Protein AF-A0A2V6U6S1-F1 (afdb_monomer_lite)

Structure (mmCIF, N/CA/C/O backbone):
data_AF-A0A2V6U6S1-F1
#
_entry.id   AF-A0A2V6U6S1-F1
#
loop_
_atom_site.group_PDB
_atom_site.id
_atom_site.type_symbol
_atom_site.label_atom_id
_atom_site.label_alt_id
_atom_site.label_comp_id
_atom_site.label_asym_id
_atom_site.label_entity_id
_atom_site.label_seq_id
_atom_site.pdbx_PDB_ins_code
_atom_site.Cartn_x
_atom_site.Cartn_y
_atom_site.Cartn_z
_atom_site.occupancy
_atom_site.B_iso_or_equiv
_atom_site.auth_seq_id
_atom_site.auth_comp_id
_atom_site.auth_asym_id
_atom_site.auth_atom_id
_atom_site.pdbx_PDB_model_num
ATOM 1 N N . GLU A 1 1 ? 18.810 6.674 -20.816 1.00 65.31 1 GLU A N 1
ATOM 2 C CA . GLU A 1 1 ? 18.080 6.682 -19.525 1.00 65.31 1 GLU A CA 1
ATOM 3 C C . GLU A 1 1 ? 16.994 5.604 -19.523 1.00 65.31 1 GLU A C 1
ATOM 5 O O . GLU A 1 1 ? 16.791 4.986 -20.559 1.00 65.31 1 GLU A O 1
ATOM 10 N N . GLY A 1 2 ? 16.345 5.314 -18.386 1.00 82.44 2 GLY A N 1
ATOM 11 C CA . GLY A 1 2 ? 15.234 4.342 -18.315 1.00 82.44 2 GLY A CA 1
ATOM 12 C C . GLY A 1 2 ? 15.622 2.862 -18.173 1.00 82.44 2 GLY A C 1
ATOM 13 O O . GLY A 1 2 ? 14.765 1.994 -18.327 1.00 82.44 2 GLY A O 1
ATOM 14 N N . LYS A 1 3 ? 16.890 2.564 -17.856 1.00 84.75 3 LYS A N 1
ATOM 15 C CA . LYS A 1 3 ? 17.398 1.189 -17.667 1.00 84.75 3 LYS A CA 1
ATOM 16 C C . LYS A 1 3 ? 16.854 0.500 -16.406 1.00 84.75 3 LYS A C 1
ATOM 18 O O . LYS A 1 3 ? 16.852 -0.721 -16.338 1.00 84.75 3 LYS A O 1
ATOM 23 N N . LEU A 1 4 ? 16.374 1.276 -15.433 1.00 89.94 4 LEU A N 1
ATOM 24 C CA . LEU A 1 4 ? 15.702 0.785 -14.235 1.00 89.94 4 LEU A CA 1
ATOM 25 C C . LEU A 1 4 ? 14.426 1.599 -14.019 1.00 89.94 4 LEU A C 1
ATOM 27 O O . LEU A 1 4 ? 14.447 2.827 -14.114 1.00 89.94 4 LEU A O 1
ATOM 31 N N . ARG A 1 5 ? 13.318 0.912 -13.735 1.00 89.50 5 ARG A N 1
ATOM 32 C CA . ARG A 1 5 ? 12.030 1.533 -13.414 1.00 89.50 5 ARG A CA 1
ATOM 33 C C . ARG A 1 5 ? 11.647 1.181 -11.978 1.00 89.50 5 ARG A C 1
ATOM 35 O O . ARG A 1 5 ? 11.881 0.046 -11.563 1.00 89.50 5 ARG A O 1
ATOM 42 N N . PRO A 1 6 ? 11.051 2.113 -11.217 1.00 92.50 6 PRO A N 1
ATOM 43 C CA . PRO A 1 6 ? 10.529 1.788 -9.901 1.00 92.50 6 PRO A CA 1
ATOM 44 C C . PRO A 1 6 ? 9.410 0.751 -10.037 1.00 92.50 6 PRO A C 1
ATOM 46 O O . PRO A 1 6 ? 8.473 0.936 -10.815 1.00 92.50 6 PRO A O 1
ATOM 49 N N . CYS A 1 7 ? 9.490 -0.324 -9.257 1.00 95.12 7 CYS A N 1
ATOM 50 C CA . CYS A 1 7 ? 8.404 -1.288 -9.136 1.00 95.12 7 CYS A CA 1
ATOM 51 C C . CYS A 1 7 ? 7.311 -0.680 -8.250 1.00 95.12 7 CYS A C 1
ATOM 53 O O . CYS A 1 7 ? 7.394 -0.737 -7.024 1.00 95.12 7 CYS A O 1
ATOM 55 N N . ILE A 1 8 ? 6.335 -0.012 -8.867 1.00 95.81 8 ILE A N 1
ATOM 56 C CA . ILE A 1 8 ? 5.180 0.548 -8.159 1.00 95.81 8 ILE A CA 1
ATOM 57 C C . ILE A 1 8 ? 4.121 -0.539 -8.072 1.00 95.81 8 ILE A C 1
ATOM 59 O O . ILE A 1 8 ? 3.576 -0.952 -9.092 1.00 95.81 8 ILE A O 1
ATOM 63 N N . THR A 1 9 ? 3.823 -0.973 -6.856 1.00 96.88 9 THR A N 1
ATOM 64 C CA . THR A 1 9 ? 2.882 -2.074 -6.609 1.00 96.88 9 THR A CA 1
ATOM 65 C C . THR A 1 9 ? 1.544 -1.583 -6.090 1.00 96.88 9 THR A C 1
ATOM 67 O O . THR A 1 9 ? 0.524 -2.213 -6.344 1.00 96.88 9 THR A O 1
ATOM 70 N N . HIS A 1 10 ? 1.531 -0.437 -5.405 1.00 96.25 10 HIS A N 1
ATOM 71 C CA . HIS A 1 10 ? 0.321 0.126 -4.823 1.00 96.25 10 HIS A CA 1
ATOM 72 C C . HIS A 1 10 ? 0.225 1.616 -5.134 1.00 96.25 10 HIS A C 1
ATOM 74 O O . HIS A 1 10 ? 1.186 2.372 -4.956 1.00 96.25 10 HIS A O 1
ATOM 80 N N . ARG A 1 11 ? -0.962 2.031 -5.576 1.00 97.38 11 ARG A N 1
ATOM 81 C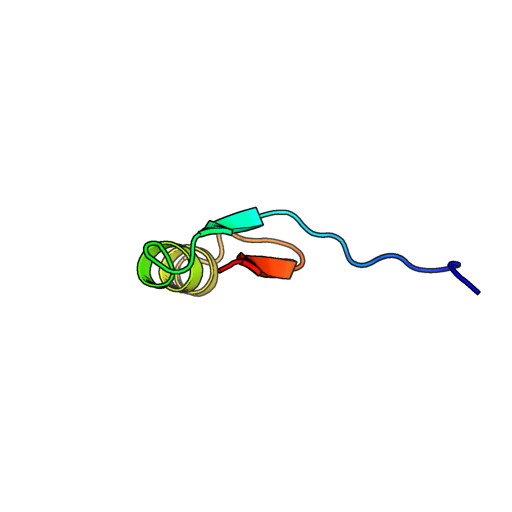 CA . ARG A 1 11 ? -1.357 3.431 -5.717 1.00 97.38 11 ARG A CA 1
ATOM 82 C C . ARG A 1 11 ? -2.632 3.646 -4.924 1.00 97.38 11 ARG A C 1
ATOM 84 O O . ARG A 1 11 ? -3.624 2.975 -5.193 1.00 97.38 11 ARG A O 1
ATOM 91 N N . LEU A 1 12 ? -2.588 4.538 -3.944 1.00 97.62 12 LEU A N 1
ATOM 92 C CA . LEU A 1 12 ? -3.710 4.805 -3.048 1.00 97.62 12 LEU A CA 1
ATOM 93 C C . LEU A 1 12 ? -4.022 6.307 -3.038 1.00 97.62 12 LEU A C 1
ATOM 95 O O . LEU A 1 12 ? -3.088 7.105 -3.115 1.00 97.62 12 LEU A O 1
ATOM 99 N N . PRO A 1 13 ? -5.300 6.708 -2.946 1.00 97.94 13 PRO A N 1
ATOM 100 C CA . PRO A 1 13 ? -5.655 8.113 -2.768 1.00 97.94 13 PRO A CA 1
ATOM 101 C C . PRO A 1 13 ? -5.197 8.618 -1.394 1.00 97.94 13 PRO A C 1
ATOM 103 O O . PRO A 1 13 ? -5.056 7.828 -0.455 1.00 97.94 13 PRO A O 1
ATOM 106 N N . LEU A 1 14 ? -5.031 9.934 -1.247 1.00 97.12 14 LEU A N 1
ATOM 107 C CA . LEU A 1 14 ? -4.537 10.563 -0.019 1.00 97.12 14 LEU A CA 1
ATOM 108 C C . LEU A 1 14 ? -5.366 10.183 1.214 1.00 97.12 14 LEU A C 1
ATOM 110 O O . LEU A 1 14 ? -4.806 9.875 2.270 1.00 97.12 14 LEU A O 1
ATOM 114 N N . GLY A 1 15 ? -6.690 10.085 1.059 1.00 97.75 15 GLY A N 1
ATOM 115 C CA . GLY A 1 15 ? -7.609 9.649 2.118 1.00 97.75 15 GLY A CA 1
ATOM 116 C C . GLY A 1 15 ? -7.364 8.224 2.639 1.00 97.75 15 GLY A C 1
ATOM 117 O O . GLY A 1 15 ? -7.858 7.865 3.703 1.00 97.75 15 GLY A O 1
ATOM 118 N N . LYS A 1 16 ? -6.569 7.411 1.931 1.00 97.56 16 LYS A N 1
ATOM 119 C CA . LYS A 1 16 ? -6.193 6.040 2.307 1.00 97.56 16 LYS A CA 1
ATOM 120 C C . LYS A 1 16 ? -4.741 5.915 2.786 1.00 97.56 16 LYS A C 1
ATOM 122 O O . LYS A 1 16 ? -4.186 4.820 2.815 1.00 97.56 16 LYS A O 1
ATOM 127 N N . SER A 1 17 ? -4.116 7.008 3.222 1.00 97.25 17 SER A N 1
ATOM 128 C CA . SER A 1 17 ? -2.726 6.988 3.712 1.00 97.25 17 SER A CA 1
ATOM 129 C C . SER A 1 17 ? -2.507 6.040 4.901 1.00 97.25 17 SER A C 1
ATOM 131 O O . SER A 1 17 ? -1.459 5.407 5.001 1.00 97.25 17 SER A O 1
ATOM 133 N N . VAL A 1 18 ? -3.508 5.863 5.769 1.00 98.06 18 VAL A N 1
ATOM 134 C CA . VAL A 1 18 ? -3.431 4.898 6.883 1.00 98.06 18 VAL A CA 1
ATOM 135 C C . VAL A 1 18 ? -3.326 3.457 6.366 1.00 98.06 18 VAL A C 1
ATOM 137 O O . VAL A 1 18 ? -2.557 2.659 6.898 1.00 98.06 18 VAL A O 1
ATOM 140 N N . GLU A 1 19 ? -4.046 3.128 5.290 1.00 97.50 19 GLU A N 1
ATOM 141 C CA . GLU A 1 19 ? -3.959 1.827 4.617 1.00 97.50 19 GLU A CA 1
ATOM 142 C C . GLU A 1 19 ? -2.569 1.626 3.995 1.00 97.50 19 GLU A C 1
ATOM 144 O O . GLU A 1 19 ? -1.973 0.561 4.153 1.00 97.50 19 GLU A O 1
ATOM 149 N N . ALA A 1 20 ? -2.006 2.673 3.379 1.00 97.69 20 ALA A N 1
ATOM 150 C CA . ALA A 1 20 ? -0.644 2.652 2.845 1.00 97.69 20 ALA A CA 1
ATOM 151 C C . ALA A 1 20 ? 0.396 2.334 3.932 1.00 97.69 20 ALA A C 1
ATOM 153 O O . ALA A 1 20 ? 1.245 1.466 3.739 1.00 97.69 20 ALA A O 1
ATOM 154 N N . ILE A 1 21 ? 0.303 2.993 5.093 1.00 97.56 21 ILE A N 1
ATOM 155 C CA . ILE A 1 21 ? 1.199 2.746 6.231 1.00 97.56 21 ILE A CA 1
ATOM 156 C C . ILE A 1 21 ? 1.037 1.312 6.731 1.00 97.56 21 ILE A C 1
ATOM 158 O O . ILE A 1 21 ? 2.028 0.613 6.926 1.00 97.56 21 ILE A O 1
AT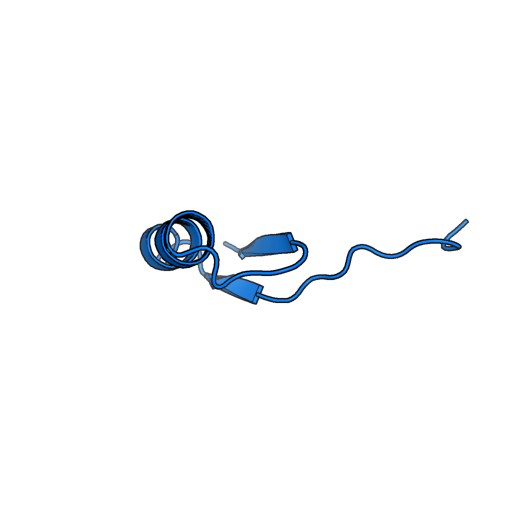OM 162 N N . ARG A 1 22 ? -0.200 0.834 6.883 1.00 98.31 22 ARG A N 1
ATOM 163 C CA . ARG A 1 22 ? -0.464 -0.531 7.344 1.00 98.31 22 ARG A CA 1
ATOM 164 C C . ARG A 1 22 ? 0.124 -1.587 6.404 1.00 98.31 22 ARG A C 1
ATOM 166 O O . ARG A 1 22 ? 0.693 -2.557 6.887 1.00 98.31 22 ARG A O 1
ATOM 173 N N . LEU A 1 23 ? 0.059 -1.392 5.084 1.00 97.38 23 LEU 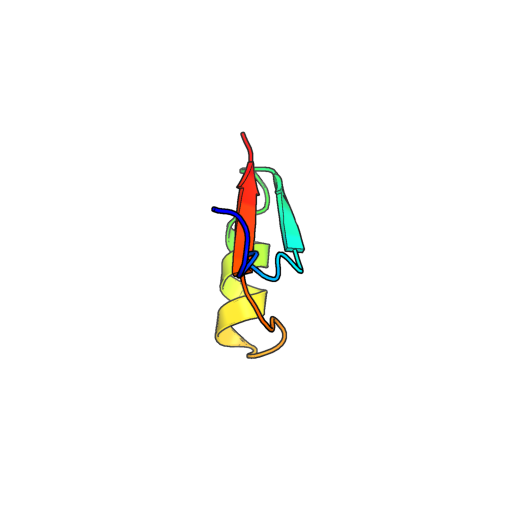A N 1
ATOM 174 C CA . LEU A 1 23 ? 0.693 -2.293 4.109 1.00 97.38 23 LEU A CA 1
ATOM 175 C C . LEU A 1 23 ? 2.218 -2.384 4.284 1.00 97.38 23 LEU A C 1
ATOM 177 O O . LEU A 1 23 ? 2.789 -3.462 4.093 1.00 97.38 23 LEU A O 1
ATOM 181 N N . LEU A 1 24 ? 2.868 -1.277 4.656 1.00 96.38 24 LEU A N 1
ATOM 182 C CA . LEU A 1 24 ? 4.302 -1.241 4.957 1.00 96.38 24 LEU A CA 1
ATOM 183 C C . LEU A 1 24 ? 4.605 -1.941 6.287 1.00 96.38 24 LEU A C 1
ATOM 185 O O . LEU A 1 24 ? 5.473 -2.810 6.336 1.00 96.38 24 LEU A O 1
ATOM 189 N N . THR A 1 25 ? 3.862 -1.609 7.344 1.00 97.94 25 THR A N 1
ATOM 190 C CA . THR A 1 25 ? 4.064 -2.161 8.692 1.00 97.94 25 THR A CA 1
ATOM 191 C C . THR A 1 25 ? 3.798 -3.665 8.744 1.00 97.94 25 THR A C 1
ATOM 193 O O . THR A 1 25 ? 4.590 -4.415 9.313 1.00 97.94 25 THR A O 1
ATOM 196 N N . ASP A 1 26 ? 2.739 -4.132 8.078 1.00 97.94 26 ASP A N 1
ATOM 197 C CA . ASP A 1 26 ? 2.397 -5.555 7.972 1.00 97.94 26 ASP A CA 1
ATOM 198 C C . ASP A 1 26 ? 3.369 -6.326 7.056 1.00 97.94 26 ASP A C 1
ATOM 200 O O . ASP A 1 26 ? 3.223 -7.539 6.897 1.00 97.94 26 ASP A O 1
ATOM 204 N N . ARG A 1 27 ? 4.335 -5.643 6.417 1.00 95.88 27 ARG A N 1
ATOM 205 C CA . ARG A 1 27 ? 5.253 -6.201 5.405 1.00 95.88 27 ARG A CA 1
ATOM 206 C C . ARG A 1 27 ? 4.522 -6.889 4.244 1.00 95.88 27 ARG A C 1
ATOM 208 O O . ARG A 1 27 ? 4.996 -7.878 3.693 1.00 95.88 27 ARG A O 1
ATOM 215 N N . LYS A 1 28 ? 3.358 -6.354 3.866 1.00 96.06 28 LYS A N 1
ATOM 216 C CA . LYS A 1 28 ? 2.531 -6.857 2.754 1.00 96.06 28 LYS A CA 1
ATOM 217 C C . LYS A 1 28 ? 2.835 -6.164 1.431 1.00 96.06 28 LYS A C 1
ATOM 219 O O . LYS A 1 28 ? 2.532 -6.703 0.370 1.00 96.06 28 LYS A O 1
ATOM 224 N N . ALA A 1 29 ? 3.439 -4.982 1.477 1.00 95.44 29 ALA A N 1
ATOM 225 C CA . ALA A 1 29 ? 3.923 -4.314 0.284 1.00 95.44 29 ALA A CA 1
ATOM 226 C C . ALA A 1 29 ? 5.334 -4.782 -0.092 1.00 95.44 29 ALA A C 1
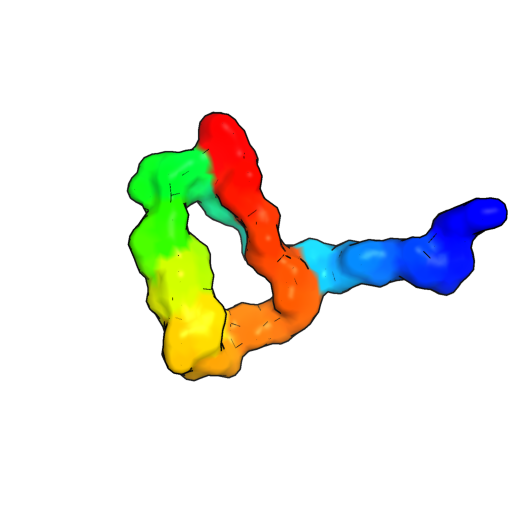ATOM 228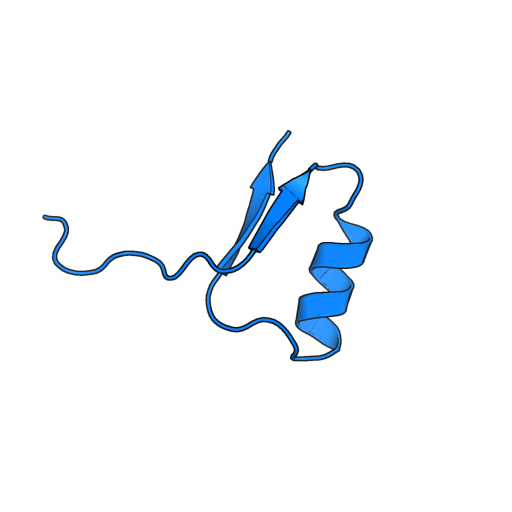 O O . ALA A 1 29 ? 6.223 -4.884 0.749 1.00 95.44 29 ALA A O 1
ATOM 229 N N . HIS A 1 30 ? 5.540 -4.992 -1.389 1.00 95.12 30 HIS A N 1
ATOM 230 C CA . HIS A 1 30 ? 6.857 -5.092 -2.011 1.00 95.12 30 HIS A CA 1
ATOM 231 C C . HIS A 1 30 ? 7.018 -3.934 -3.001 1.00 95.12 30 HIS A C 1
ATOM 233 O O . HIS A 1 30 ? 6.026 -3.427 -3.518 1.00 95.12 30 HIS A O 1
ATOM 239 N N . GLY A 1 31 ? 8.240 -3.479 -3.269 1.00 94.62 31 GLY A N 1
ATOM 240 C CA . GLY A 1 31 ? 8.455 -2.309 -4.127 1.00 94.62 31 GLY A CA 1
ATOM 241 C C . GLY A 1 31 ? 7.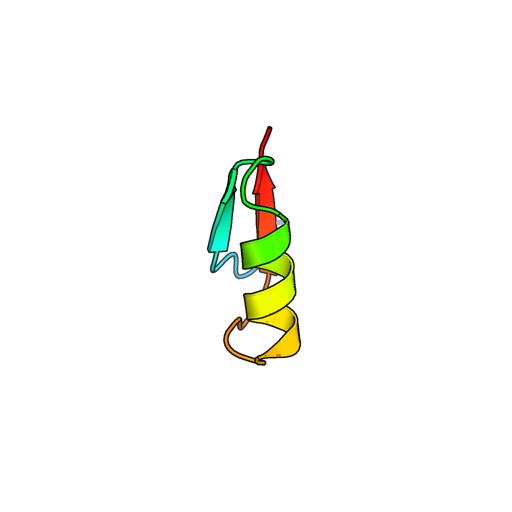975 -1.001 -3.485 1.00 94.62 31 GLY A C 1
ATOM 242 O O . GLY A 1 31 ? 8.118 -0.797 -2.282 1.00 94.62 31 GLY A O 1
ATOM 243 N N . LYS A 1 32 ? 7.442 -0.083 -4.295 1.00 96.25 32 LYS A N 1
ATOM 244 C CA . LYS A 1 32 ? 7.053 1.271 -3.879 1.00 96.25 32 LYS A CA 1
ATOM 245 C C . LYS A 1 32 ? 5.534 1.419 -3.801 1.00 96.25 32 LYS A C 1
ATOM 247 O O . LYS A 1 32 ? 4.827 1.121 -4.765 1.00 96.25 32 LYS A O 1
ATOM 252 N N . ILE A 1 33 ? 5.059 1.978 -2.689 1.00 97.75 33 ILE A N 1
ATOM 253 C CA . ILE A 1 33 ? 3.701 2.518 -2.561 1.00 97.75 33 ILE A CA 1
ATOM 254 C C . ILE A 1 33 ? 3.729 4.003 -2.936 1.00 97.75 33 ILE A C 1
ATOM 256 O O . ILE A 1 33 ? 4.626 4.736 -2.518 1.00 97.75 33 ILE A O 1
ATOM 260 N N . VAL A 1 34 ? 2.762 4.450 -3.734 1.00 97.88 34 VAL A N 1
ATOM 261 C CA . VAL A 1 34 ? 2.578 5.861 -4.093 1.00 97.88 34 VAL A CA 1
ATOM 262 C C . VAL A 1 34 ? 1.215 6.320 -3.597 1.00 97.88 34 VAL A C 1
ATOM 264 O O . VAL A 1 34 ? 0.198 5.703 -3.908 1.00 97.88 34 VAL A O 1
ATOM 267 N N . VAL A 1 35 ? 1.202 7.416 -2.847 1.00 97.81 35 VAL A N 1
ATOM 268 C CA . VAL A 1 35 ? -0.029 8.102 -2.462 1.00 97.81 35 VAL A CA 1
ATOM 269 C C . VAL A 1 35 ? -0.241 9.261 -3.427 1.00 97.81 35 VAL A C 1
ATOM 271 O O . VAL A 1 35 ? 0.682 10.042 -3.657 1.00 97.81 35 VAL A O 1
ATOM 274 N N . VAL A 1 36 ? -1.420 9.323 -4.036 1.00 96.44 36 VAL A N 1
ATOM 275 C CA . VAL A 1 36 ? -1.809 10.374 -4.986 1.00 96.44 36 VAL A CA 1
ATOM 276 C C . VAL A 1 36 ? -2.833 11.311 -4.338 1.00 96.44 36 VAL A C 1
ATOM 278 O O . VAL A 1 36 ? -3.546 10.845 -3.447 1.00 96.44 36 VAL A O 1
ATOM 281 N N . PRO A 1 37 ? -2.888 12.597 -4.736 1.00 92.81 37 PRO A N 1
ATOM 282 C CA . PRO A 1 37 ? -3.912 13.532 -4.267 1.00 92.81 37 PRO A CA 1
ATOM 283 C C . PRO A 1 37 ? -5.330 12.968 -4.399 1.00 92.81 37 PRO A C 1
ATOM 285 O O . PRO A 1 37 ? -5.616 12.340 -5.446 1.00 92.81 37 PRO A O 1
#

Sequence (37 aa):
EGKLRPCITHRLPLGKSVEAIRLLTDRKAHGKIVVVP

Radius of gyration: 11.16 Å; chains: 1; bounding box: 26×20×28 Å

Secondary structure (DSSP, 8-state):
--SS---EEEEEEGGGHHHHHHHHHTT---SEEEEE-

Foldseek 3Di:
DPPDDFPEDEEEEPVCVVVVVCCVVVVVDDTDYHYDD

pLDDT: mean 94.76, std 6.05, range [65.31, 98.31]